Protein AF-A0A8T6UWZ1-F1 (afdb_monomer_lite)

Foldseek 3Di:
DVDDPLVVVQVVLVVVLVCCVVVVDDDDRDDRPPDDDDDDDDDDDDFDDPDDADKAAPDDPPDDDDFQDFGIFGAHPVGHGDDTGGDND

pLDDT: mean 90.24, std 7.19, range [46.41, 98.5]

Structure (mmCIF, N/CA/C/O backbone):
data_AF-A0A8T6UWZ1-F1
#
_entry.id   AF-A0A8T6UWZ1-F1
#
loop_
_atom_site.group_PDB
_atom_site.id
_atom_site.type_symbol
_atom_site.label_atom_id
_atom_site.label_alt_id
_atom_site.label_comp_id
_atom_site.label_asym_id
_atom_site.label_entity_id
_atom_site.label_seq_id
_atom_site.pdbx_PDB_ins_code
_atom_site.Cartn_x
_atom_site.Cartn_y
_atom_site.Cartn_z
_atom_site.occupancy
_atom_site.B_iso_or_equiv
_atom_site.auth_seq_id
_atom_site.auth_comp_id
_atom_site.auth_asym_id
_atom_site.auth_atom_id
_atom_site.pdbx_PDB_model_num
ATOM 1 N N . ARG A 1 1 ? 3.972 15.709 -1.965 1.00 46.41 1 ARG A N 1
ATOM 2 C CA . ARG A 1 1 ? 3.964 16.222 -0.569 1.00 46.41 1 ARG A CA 1
ATOM 3 C C . ARG A 1 1 ? 4.453 15.094 0.327 1.00 46.41 1 ARG A C 1
ATOM 5 O O . ARG A 1 1 ? 3.987 13.985 0.132 1.00 46.41 1 ARG A O 1
ATOM 12 N N . ALA A 1 2 ? 5.388 15.347 1.245 1.00 67.00 2 ALA A N 1
ATOM 13 C CA . ALA A 1 2 ? 5.991 14.304 2.088 1.00 67.00 2 ALA A CA 1
ATOM 14 C C . ALA A 1 2 ? 5.008 13.644 3.081 1.00 67.00 2 ALA A C 1
ATOM 16 O O . ALA A 1 2 ? 5.330 12.617 3.664 1.00 67.00 2 ALA A O 1
ATOM 17 N N . ILE A 1 3 ? 3.816 14.221 3.267 1.00 80.50 3 ILE A N 1
ATOM 18 C CA . ILE A 1 3 ? 2.784 13.727 4.181 1.00 80.50 3 ILE A CA 1
ATOM 19 C C . ILE A 1 3 ? 1.469 13.604 3.405 1.00 80.50 3 ILE A C 1
ATOM 21 O O . ILE A 1 3 ? 1.034 14.564 2.761 1.00 80.50 3 ILE A O 1
ATOM 25 N N . SER A 1 4 ? 0.866 12.415 3.454 1.00 86.56 4 SER A N 1
ATOM 26 C CA . SER A 1 4 ? -0.466 12.124 2.916 1.00 86.56 4 SER A CA 1
ATOM 27 C C . SER A 1 4 ? -1.518 12.387 3.990 1.00 86.56 4 SER A C 1
ATOM 29 O O . SER A 1 4 ? -1.397 11.870 5.098 1.00 86.56 4 SER A O 1
ATOM 31 N N . GLN A 1 5 ? -2.556 13.161 3.666 1.00 88.94 5 GLN A N 1
ATOM 32 C CA . GLN A 1 5 ? -3.656 13.433 4.597 1.00 88.94 5 GLN A CA 1
ATOM 33 C C . GLN A 1 5 ? -4.378 12.140 5.007 1.00 88.94 5 GLN A C 1
ATOM 35 O O . GLN A 1 5 ? -4.614 11.923 6.190 1.00 88.94 5 GLN A O 1
ATOM 40 N N . ASN A 1 6 ? -4.602 11.236 4.050 1.00 89.19 6 ASN A N 1
ATOM 41 C CA . ASN A 1 6 ? -5.208 9.931 4.312 1.00 89.19 6 ASN A CA 1
ATOM 42 C C . ASN A 1 6 ? -4.387 9.115 5.333 1.00 89.19 6 ASN A C 1
ATOM 44 O O . ASN A 1 6 ? -4.932 8.519 6.253 1.00 89.19 6 ASN A O 1
ATOM 48 N N . ALA A 1 7 ? -3.052 9.152 5.237 1.00 89.19 7 ALA A N 1
ATOM 49 C CA . ALA A 1 7 ? -2.192 8.446 6.189 1.00 89.19 7 ALA A CA 1
ATOM 50 C C . ALA A 1 7 ? -2.323 8.995 7.622 1.00 89.19 7 ALA A C 1
ATOM 52 O O . ALA A 1 7 ? -2.267 8.227 8.582 1.00 89.19 7 ALA A O 1
ATOM 53 N N . VAL A 1 8 ? -2.521 10.309 7.770 1.00 92.75 8 VAL A N 1
ATOM 54 C CA . VAL A 1 8 ? -2.744 10.943 9.079 1.00 92.75 8 VAL A CA 1
ATOM 55 C C . VAL A 1 8 ? -4.093 10.521 9.660 1.00 92.75 8 VAL A C 1
ATOM 57 O O . VAL A 1 8 ? -4.158 10.143 10.827 1.00 92.75 8 VAL A O 1
ATOM 60 N N . GLU A 1 9 ? -5.153 10.549 8.853 1.00 93.62 9 GLU A N 1
ATOM 61 C CA . GLU A 1 9 ? -6.513 10.203 9.282 1.00 93.62 9 GLU A CA 1
ATOM 62 C C . GLU A 1 9 ? -6.620 8.735 9.722 1.00 93.62 9 GLU A C 1
ATOM 64 O O . GLU A 1 9 ? -7.118 8.451 10.814 1.00 93.62 9 GLU A O 1
ATOM 69 N N . VAL A 1 10 ? -6.069 7.812 8.927 1.00 93.88 10 VAL A N 1
ATOM 70 C CA . VAL A 1 10 ? -6.021 6.373 9.241 1.00 93.88 10 VAL A CA 1
ATOM 71 C C . VAL A 1 10 ? -5.206 6.112 10.507 1.00 93.88 10 VAL A C 1
ATOM 73 O O . VAL A 1 10 ? -5.636 5.361 11.387 1.00 93.88 10 VAL A O 1
ATOM 76 N N . GLY A 1 11 ? -4.045 6.763 10.638 1.00 94.00 11 GLY A N 1
ATOM 77 C CA . GLY A 1 11 ? -3.191 6.639 11.818 1.00 94.00 11 GLY A CA 1
ATOM 78 C C . GLY A 1 11 ? -3.883 7.125 13.093 1.00 94.00 11 GLY A C 1
ATOM 79 O O . GLY A 1 11 ? -3.895 6.413 14.098 1.00 94.00 11 GLY A O 1
ATOM 80 N N . LEU A 1 12 ? -4.515 8.301 13.042 1.00 95.94 12 LEU A N 1
ATOM 81 C CA . LEU A 1 12 ? -5.261 8.863 14.167 1.00 95.94 12 LEU A CA 1
ATOM 82 C C . LEU A 1 12 ? -6.412 7.944 14.588 1.00 95.94 12 LEU A C 1
ATOM 84 O O . LEU A 1 12 ? -6.534 7.619 15.770 1.00 95.94 12 LEU A O 1
ATOM 88 N N . ARG A 1 13 ? -7.218 7.474 13.628 1.00 96.31 13 ARG A N 1
ATOM 89 C CA . ARG A 1 13 ? -8.325 6.546 13.894 1.00 96.31 13 ARG A CA 1
ATOM 90 C C . ARG A 1 13 ? -7.831 5.250 14.528 1.00 96.31 13 ARG A C 1
ATOM 92 O O . ARG A 1 13 ? -8.411 4.784 15.504 1.00 96.31 13 ARG A O 1
ATOM 99 N N . GLY A 1 14 ? -6.728 4.699 14.018 1.00 96.00 14 GLY A N 1
ATOM 100 C CA . GLY A 1 14 ? -6.096 3.501 14.571 1.00 96.00 14 GLY A CA 1
ATOM 101 C C . GLY A 1 14 ? -5.708 3.665 16.040 1.00 96.00 14 GLY A C 1
ATOM 102 O O . GLY A 1 14 ? -6.080 2.834 16.867 1.00 96.00 14 GLY A O 1
ATOM 103 N N . VAL A 1 15 ? -5.024 4.759 16.385 1.00 97.69 15 VAL A N 1
ATOM 104 C CA . VAL A 1 15 ? -4.616 5.033 17.774 1.00 97.69 15 VAL A CA 1
ATOM 105 C C . VAL A 1 15 ? -5.830 5.238 18.683 1.00 97.69 15 VAL A C 1
ATOM 107 O O . VAL A 1 15 ? -5.892 4.636 19.756 1.00 97.69 15 VAL A O 1
ATOM 110 N N . LEU A 1 16 ? -6.822 6.025 18.256 1.00 97.94 16 LEU A N 1
ATOM 111 C CA . LEU A 1 16 ? -8.043 6.247 19.037 1.00 97.94 16 LEU A CA 1
ATOM 112 C C . LEU A 1 16 ? -8.804 4.941 19.286 1.00 97.94 16 LEU A C 1
ATOM 114 O O . LEU A 1 16 ? -9.270 4.706 20.398 1.00 97.94 16 LEU A O 1
ATOM 118 N N . ASN A 1 17 ? -8.880 4.059 18.290 1.00 97.75 17 ASN A N 1
ATOM 119 C CA . ASN A 1 17 ? -9.510 2.751 18.446 1.00 97.75 17 ASN A CA 1
ATOM 120 C C . ASN A 1 17 ? -8.783 1.861 19.454 1.00 97.75 17 ASN A C 1
ATOM 122 O O . ASN A 1 17 ? -9.446 1.183 20.234 1.00 97.75 17 ASN A O 1
ATOM 126 N N . VAL A 1 18 ? -7.447 1.887 19.489 1.00 98.00 18 VAL A N 1
ATOM 127 C CA . VAL A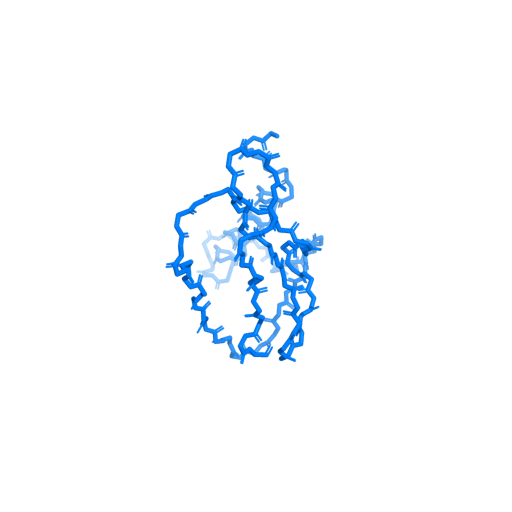 1 18 ? -6.676 1.170 20.519 1.00 98.00 18 VAL A CA 1
ATOM 128 C C . VAL A 1 18 ? -6.998 1.719 21.909 1.00 98.00 18 VAL A C 1
ATOM 130 O O . VAL A 1 18 ? -7.256 0.943 22.826 1.00 98.00 18 VAL A O 1
ATOM 133 N N . MET A 1 19 ? -7.052 3.043 22.074 1.00 98.50 19 MET A N 1
ATOM 134 C CA . MET A 1 19 ? -7.384 3.659 23.365 1.00 98.50 19 MET A CA 1
ATOM 135 C C . MET A 1 19 ? -8.802 3.305 23.836 1.00 98.50 19 MET A C 1
ATOM 137 O O . MET A 1 19 ? -8.989 3.007 25.016 1.00 98.50 19 MET A O 1
ATOM 141 N N . LYS A 1 20 ? -9.789 3.294 22.928 1.00 98.19 20 LYS A N 1
ATOM 142 C CA . LYS A 1 20 ? -11.164 2.848 23.219 1.00 98.19 20 LYS A CA 1
ATOM 143 C C . LYS A 1 20 ? -11.202 1.365 23.598 1.00 98.19 20 LYS A C 1
ATOM 145 O O . LYS A 1 20 ? -11.785 1.010 24.616 1.00 98.19 20 LYS A O 1
ATOM 150 N N . ALA A 1 21 ? -10.521 0.508 22.833 1.00 97.94 21 ALA A N 1
ATOM 151 C CA . ALA A 1 21 ? -10.470 -0.936 23.079 1.00 97.94 21 ALA A CA 1
ATOM 152 C C . ALA A 1 21 ? -9.835 -1.291 24.435 1.00 97.94 21 ALA A C 1
ATOM 154 O O . ALA A 1 21 ? -10.225 -2.271 25.065 1.00 97.94 21 ALA A O 1
ATOM 155 N N . LEU A 1 22 ? -8.877 -0.484 24.897 1.00 98.06 22 LEU A N 1
ATOM 156 C CA . LEU A 1 22 ? -8.243 -0.626 26.209 1.00 98.06 22 LEU A CA 1
ATOM 157 C C . LEU A 1 22 ? -9.022 0.060 27.347 1.00 98.06 22 LEU A C 1
ATOM 159 O O . LEU A 1 22 ? -8.553 0.062 28.482 1.00 98.06 22 LEU A O 1
ATOM 163 N N . GLY A 1 23 ? -10.181 0.668 27.066 1.00 97.62 23 GLY A N 1
ATOM 164 C CA . GLY A 1 23 ? -10.990 1.377 28.061 1.00 97.62 23 GLY A CA 1
ATOM 165 C C . GLY A 1 23 ? -10.340 2.655 28.602 1.00 97.62 23 GLY A C 1
ATOM 166 O O . GLY A 1 23 ? -10.718 3.133 29.668 1.00 97.62 23 GLY A O 1
ATOM 167 N N . MET A 1 24 ? -9.353 3.214 27.895 1.00 98.50 24 MET A N 1
ATOM 168 C CA . MET A 1 24 ? -8.676 4.452 28.301 1.00 98.50 24 MET A CA 1
ATOM 169 C C . MET A 1 24 ? -9.548 5.687 28.049 1.00 98.50 24 MET A C 1
ATOM 171 O O . MET A 1 24 ? -9.416 6.691 28.747 1.00 98.50 24 MET A O 1
ATOM 175 N N . ILE A 1 25 ? -10.409 5.621 27.031 1.00 98.25 25 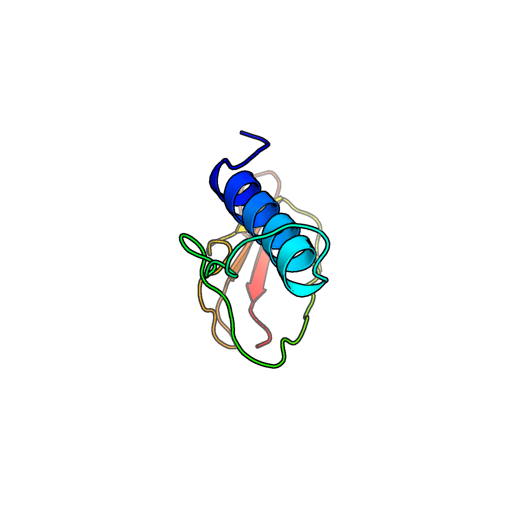ILE A N 1
ATOM 176 C CA . ILE A 1 25 ? -11.371 6.662 26.662 1.00 98.25 25 ILE A CA 1
ATOM 177 C C . ILE A 1 25 ? -12.717 6.027 26.315 1.00 98.25 25 ILE A C 1
ATOM 179 O O . ILE A 1 25 ? -12.775 4.876 25.886 1.00 98.25 25 ILE A O 1
ATOM 183 N N . ASN A 1 26 ? -13.794 6.798 26.464 1.00 97.38 26 ASN A N 1
ATOM 184 C CA . ASN A 1 26 ? -15.133 6.369 26.067 1.00 97.38 26 ASN A CA 1
ATOM 185 C C . ASN A 1 26 ? -15.306 6.426 24.541 1.00 97.38 26 ASN A C 1
ATOM 187 O O . ASN A 1 26 ? -14.768 7.320 23.883 1.00 97.38 26 ASN A O 1
ATOM 191 N N . GLY A 1 27 ? -16.126 5.525 23.999 1.00 96.19 27 GLY A N 1
ATOM 192 C CA . GLY A 1 27 ? -16.571 5.541 22.606 1.00 96.19 27 GLY A CA 1
ATOM 193 C C . GLY A 1 27 ? -16.454 4.184 21.917 1.00 96.19 27 GLY A C 1
ATOM 194 O O . GLY A 1 27 ? -15.743 3.296 22.378 1.00 96.19 27 GLY A O 1
ATOM 195 N N . GLU A 1 28 ? -17.131 4.057 20.778 1.00 96.69 28 GLU A N 1
ATOM 196 C CA . GLU A 1 28 ? -17.141 2.838 19.966 1.00 96.69 28 GLU A CA 1
ATOM 197 C C . GLU A 1 28 ? -15.956 2.786 18.996 1.00 96.69 28 GLU A C 1
ATOM 199 O O . GLU A 1 28 ? -15.476 3.819 18.512 1.00 96.69 28 GLU A O 1
ATOM 204 N N . ILE A 1 29 ? -15.483 1.575 18.701 1.00 96.56 29 ILE A N 1
ATOM 205 C CA . ILE A 1 29 ? -14.419 1.336 17.719 1.00 96.56 29 ILE A CA 1
ATOM 206 C C . ILE A 1 29 ? -14.939 1.683 16.318 1.00 96.56 29 ILE A C 1
ATOM 208 O O . ILE A 1 29 ? -15.980 1.191 15.890 1.00 96.56 29 ILE A O 1
ATOM 212 N N . GLU A 1 30 ? -14.189 2.510 15.590 1.00 95.31 30 GLU A N 1
ATOM 213 C CA . GLU A 1 30 ? -14.545 2.954 14.239 1.00 95.31 30 GLU A CA 1
ATOM 214 C C . GLU A 1 30 ? -13.838 2.101 13.171 1.00 95.31 30 GLU A C 1
ATOM 216 O O . GLU A 1 30 ? -12.641 1.834 13.300 1.00 95.31 30 GLU A O 1
ATOM 221 N N . PRO A 1 31 ? -14.504 1.682 12.084 1.00 92.62 31 PRO A N 1
ATOM 222 C CA . PRO A 1 31 ? -13.840 0.948 11.008 1.00 92.62 31 PRO A CA 1
ATOM 223 C C . PRO A 1 31 ? -12.791 1.810 10.288 1.00 92.62 31 PRO A C 1
ATOM 225 O O . PRO A 1 31 ? -12.893 3.038 10.229 1.00 92.62 31 PRO A O 1
ATOM 228 N N . GLN A 1 32 ? -11.771 1.169 9.711 1.00 90.94 32 GLN A N 1
ATOM 229 C CA . GLN A 1 32 ? -10.819 1.855 8.832 1.00 90.94 32 GLN A CA 1
ATOM 230 C C . GLN A 1 32 ? -11.451 2.059 7.453 1.00 90.94 32 GLN A C 1
ATOM 232 O O . GLN A 1 32 ? -11.928 1.110 6.838 1.00 90.94 32 GLN A O 1
ATOM 237 N N . GLU A 1 33 ? -11.447 3.298 6.970 1.00 89.62 33 GLU A N 1
ATOM 238 C CA . GLU A 1 33 ? -12.035 3.691 5.686 1.00 89.62 33 GLU A CA 1
ATOM 239 C C . GLU A 1 33 ? -10.996 4.441 4.850 1.00 89.62 33 GLU A C 1
ATOM 241 O O . GLU A 1 33 ? -9.998 4.929 5.375 1.00 89.62 33 GLU A O 1
ATOM 246 N N . GLY A 1 34 ? -11.220 4.537 3.537 1.00 85.25 34 GLY A N 1
ATOM 247 C CA . GLY A 1 34 ? -10.318 5.265 2.634 1.00 85.25 34 GLY A CA 1
ATOM 248 C C . GLY A 1 34 ? -8.989 4.555 2.348 1.00 85.25 34 GLY A C 1
ATOM 249 O O . GLY A 1 34 ? -8.141 5.095 1.636 1.00 85.25 34 GLY A O 1
ATOM 250 N N . VAL A 1 35 ? -8.808 3.336 2.863 1.00 86.62 35 VAL A N 1
ATOM 251 C CA . VAL A 1 35 ? -7.652 2.470 2.612 1.00 86.62 35 VAL A CA 1
ATOM 252 C C . VAL A 1 35 ? -8.090 1.036 2.364 1.00 86.62 35 VAL A C 1
ATOM 254 O O . VAL A 1 35 ? -9.075 0.563 2.927 1.00 86.62 35 VAL A O 1
ATOM 257 N N . HIS A 1 36 ? -7.338 0.334 1.521 1.00 85.88 36 HIS A N 1
ATOM 258 C CA . HIS A 1 36 ? -7.523 -1.096 1.336 1.00 85.88 36 HIS A CA 1
ATOM 259 C C . HIS A 1 36 ? -6.797 -1.850 2.454 1.00 85.88 36 HIS A C 1
ATOM 261 O O . HIS A 1 36 ? -5.569 -1.805 2.544 1.00 85.88 36 HIS A O 1
ATOM 267 N N . VAL A 1 37 ? -7.561 -2.522 3.313 1.00 85.62 37 VAL A N 1
ATOM 268 C CA . VAL A 1 37 ? -7.030 -3.401 4.358 1.00 85.62 37 VAL A CA 1
ATOM 269 C C . VAL A 1 37 ? -6.981 -4.821 3.805 1.00 85.62 37 VAL A C 1
ATOM 271 O O . VAL A 1 37 ? -7.999 -5.356 3.370 1.00 85.62 37 VAL A O 1
ATOM 274 N N . ILE A 1 38 ? -5.790 -5.420 3.798 1.00 85.69 38 ILE A N 1
ATOM 275 C CA . ILE A 1 38 ? -5.608 -6.813 3.385 1.00 85.69 38 ILE A CA 1
ATOM 276 C C . ILE A 1 38 ? -5.825 -7.696 4.614 1.00 85.69 38 ILE A C 1
ATOM 278 O O . ILE A 1 38 ? -5.045 -7.649 5.564 1.00 85.69 38 ILE A O 1
ATOM 282 N N . GLU A 1 39 ? -6.894 -8.486 4.584 1.00 85.75 39 GLU A N 1
ATOM 283 C CA . GLU A 1 39 ? -7.263 -9.400 5.664 1.00 85.75 39 GLU A CA 1
ATOM 284 C C . GLU A 1 39 ? -6.359 -10.644 5.710 1.00 85.75 39 GLU A C 1
ATOM 286 O O . GLU A 1 39 ? -5.899 -11.156 4.687 1.00 85.75 39 GLU A O 1
ATOM 291 N N . GLY A 1 40 ? -6.164 -11.188 6.913 1.00 87.62 40 GLY A N 1
ATOM 292 C CA . GLY A 1 40 ? -5.458 -12.453 7.127 1.00 87.62 40 GLY A CA 1
ATOM 293 C C . GLY A 1 40 ? -3.946 -12.328 7.340 1.00 87.62 40 GLY A C 1
ATOM 294 O O . GLY A 1 40 ? -3.419 -11.295 7.749 1.00 87.62 40 GLY A O 1
ATOM 295 N N . LYS A 1 41 ? -3.227 -13.442 7.146 1.00 88.00 41 LYS A N 1
ATOM 296 C CA . LYS A 1 41 ? -1.772 -13.496 7.350 1.00 88.00 41 LYS A CA 1
ATOM 297 C C . LYS A 1 41 ? -1.053 -12.930 6.133 1.00 88.00 41 LYS A C 1
ATOM 299 O O . LYS A 1 41 ? -1.167 -13.475 5.040 1.00 88.00 41 LYS A O 1
ATOM 304 N N . LEU A 1 42 ? -0.262 -11.888 6.354 1.00 87.69 42 LEU A N 1
ATOM 305 C CA . LEU A 1 42 ? 0.565 -11.277 5.321 1.00 87.69 42 LEU A CA 1
ATOM 306 C C . LEU A 1 42 ? 1.959 -11.913 5.296 1.00 87.69 42 LEU A C 1
ATOM 308 O O . LEU A 1 42 ? 2.522 -12.251 6.338 1.00 87.69 42 LEU A O 1
ATOM 312 N N . SER A 1 43 ? 2.526 -12.041 4.099 1.00 85.31 43 SER A N 1
ATOM 313 C CA . SER A 1 43 ? 3.921 -12.425 3.876 1.00 85.31 43 SER A CA 1
ATOM 314 C C . SER A 1 43 ? 4.711 -11.245 3.325 1.00 85.31 43 SER A C 1
ATOM 316 O O . SER A 1 43 ? 4.197 -10.472 2.517 1.00 85.31 43 SER A O 1
ATOM 318 N N . ARG A 1 44 ? 5.978 -11.129 3.724 1.00 86.38 44 ARG A N 1
ATOM 319 C CA . ARG A 1 44 ? 6.900 -10.125 3.191 1.00 86.38 44 ARG A CA 1
ATOM 320 C C . ARG A 1 44 ? 7.811 -10.762 2.147 1.00 86.38 44 ARG A C 1
ATOM 322 O O . ARG A 1 44 ? 8.228 -11.908 2.292 1.00 86.38 44 ARG A O 1
ATOM 329 N N . THR A 1 45 ? 8.119 -10.019 1.093 1.00 87.44 45 THR A N 1
ATOM 330 C CA . THR A 1 45 ? 9.180 -10.371 0.150 1.00 87.44 45 THR A CA 1
ATOM 331 C C . THR A 1 45 ? 9.880 -9.115 -0.310 1.00 87.44 45 THR A C 1
ATOM 333 O O . THR A 1 45 ? 9.253 -8.083 -0.547 1.00 87.44 45 THR A O 1
ATOM 336 N N . GLU A 1 46 ? 11.195 -9.217 -0.417 1.00 89.44 46 GLU A N 1
ATOM 337 C CA . GLU A 1 46 ? 12.067 -8.161 -0.884 1.00 89.44 46 GLU A CA 1
ATOM 338 C C . GLU A 1 46 ? 12.599 -8.539 -2.265 1.00 89.44 46 GLU A C 1
ATOM 340 O O . GLU A 1 46 ? 13.119 -9.637 -2.470 1.00 89.44 46 GLU A O 1
ATOM 345 N N . ILE A 1 47 ? 12.474 -7.619 -3.219 1.00 88.25 47 ILE A N 1
ATOM 346 C CA . ILE A 1 47 ? 13.089 -7.746 -4.538 1.00 88.25 47 ILE A CA 1
ATOM 347 C C . ILE A 1 47 ? 14.260 -6.774 -4.559 1.00 88.25 47 ILE A C 1
ATOM 349 O O . ILE A 1 47 ? 14.078 -5.562 -4.445 1.00 88.25 47 ILE A O 1
ATOM 353 N N . ASN A 1 48 ? 15.466 -7.325 -4.654 1.00 87.19 48 ASN A N 1
ATOM 354 C CA . ASN A 1 48 ? 16.694 -6.545 -4.697 1.00 87.19 48 ASN A CA 1
ATOM 355 C C . ASN A 1 48 ? 17.081 -6.266 -6.150 1.00 87.19 48 ASN A C 1
ATOM 357 O O . ASN A 1 48 ? 16.899 -7.113 -7.023 1.00 87.19 48 ASN A O 1
ATOM 361 N N . ALA A 1 49 ? 17.642 -5.087 -6.399 1.00 86.12 49 ALA A N 1
ATOM 362 C CA . ALA A 1 49 ? 18.241 -4.768 -7.686 1.00 86.12 49 ALA A CA 1
ATOM 363 C C . ALA A 1 49 ? 19.561 -5.536 -7.853 1.00 86.12 49 ALA A C 1
ATOM 365 O O . ALA A 1 49 ? 20.421 -5.476 -6.973 1.00 86.12 49 ALA A O 1
ATOM 366 N N . ASN A 1 50 ? 19.747 -6.215 -8.988 1.00 86.00 50 ASN A N 1
ATOM 367 C CA . ASN A 1 50 ? 21.004 -6.911 -9.289 1.00 86.00 50 ASN A CA 1
ATOM 368 C C . ASN A 1 50 ? 22.046 -5.990 -9.943 1.00 86.00 50 ASN A C 1
ATOM 370 O O . ASN A 1 50 ? 23.221 -6.347 -10.043 1.00 86.00 50 ASN A O 1
ATOM 374 N N . LYS A 1 51 ? 21.628 -4.802 -10.396 1.00 86.31 51 LYS A N 1
ATOM 375 C CA . LYS A 1 51 ? 22.470 -3.799 -11.055 1.00 86.31 51 LYS A CA 1
ATOM 376 C C . LYS A 1 51 ? 22.179 -2.398 -10.525 1.00 86.31 51 LYS A C 1
ATOM 378 O O . LYS A 1 51 ? 21.062 -2.090 -10.117 1.00 86.31 51 LYS A O 1
ATOM 383 N N . GLY A 1 52 ? 23.193 -1.536 -10.567 1.00 88.12 52 GLY A N 1
ATOM 384 C CA . GLY A 1 52 ? 23.022 -0.110 -10.297 1.00 88.12 52 GLY A CA 1
ATOM 385 C C . GLY A 1 52 ? 22.241 0.585 -11.416 1.00 88.12 52 GLY A C 1
ATOM 386 O O . GLY A 1 52 ? 22.386 0.235 -12.587 1.00 88.12 52 GLY A O 1
ATOM 387 N N . GLY A 1 53 ? 21.432 1.579 -11.056 1.00 91.06 53 GLY A N 1
ATOM 388 C CA . GLY A 1 53 ? 20.643 2.363 -12.003 1.00 91.06 53 GLY A CA 1
ATOM 389 C C . GLY A 1 53 ? 19.508 3.123 -11.323 1.00 91.06 53 GLY A C 1
ATOM 390 O O . GLY A 1 53 ? 19.438 3.201 -10.096 1.00 91.06 53 GLY A O 1
ATOM 391 N N . ILE A 1 54 ? 18.619 3.687 -12.135 1.00 92.75 54 ILE A N 1
ATOM 392 C CA . ILE A 1 54 ? 17.437 4.427 -11.689 1.00 92.75 54 ILE A CA 1
ATOM 393 C C . ILE A 1 54 ? 16.238 3.481 -11.710 1.00 92.75 54 ILE A C 1
ATOM 395 O O . ILE A 1 54 ? 15.916 2.914 -12.751 1.00 92.75 54 ILE A O 1
ATOM 399 N N . VAL A 1 55 ? 15.559 3.315 -10.574 1.00 92.81 55 VAL A N 1
ATOM 400 C CA . VAL A 1 55 ? 14.357 2.475 -10.489 1.00 92.81 55 VAL A CA 1
ATOM 401 C C . VAL A 1 55 ? 13.139 3.265 -10.956 1.00 92.81 55 VAL A C 1
ATOM 403 O O . VAL A 1 55 ? 12.819 4.316 -10.405 1.00 92.81 55 VAL A O 1
ATOM 406 N N . SER A 1 56 ? 12.438 2.729 -11.951 1.00 91.62 56 SER A N 1
ATOM 407 C CA . SER A 1 56 ? 11.152 3.225 -12.434 1.00 91.62 56 SER A CA 1
ATOM 408 C C . SER A 1 56 ? 10.073 2.176 -12.172 1.00 91.62 56 SER A C 1
ATOM 410 O O . SER A 1 56 ? 10.128 1.069 -12.704 1.00 91.62 56 SER A O 1
ATOM 412 N N . THR A 1 57 ? 9.107 2.495 -11.316 1.00 92.62 57 THR A N 1
ATOM 413 C CA . THR A 1 57 ? 7.996 1.602 -10.957 1.00 92.62 57 THR A CA 1
ATOM 414 C C . THR A 1 57 ? 6.864 1.706 -11.977 1.00 92.62 57 THR A C 1
ATOM 416 O O . THR A 1 57 ? 6.458 2.810 -12.333 1.00 92.62 57 THR A O 1
ATOM 419 N N . LEU A 1 58 ? 6.329 0.565 -12.417 1.00 92.94 58 LEU A N 1
ATOM 420 C CA . LEU A 1 58 ? 5.197 0.480 -13.354 1.00 92.94 58 LEU A CA 1
ATOM 421 C C . LEU A 1 58 ? 3.854 0.210 -12.660 1.00 92.94 58 LEU A C 1
ATOM 423 O O . LEU A 1 58 ? 2.814 0.232 -13.310 1.00 92.94 58 LEU A O 1
ATOM 427 N N . VAL A 1 59 ? 3.882 -0.061 -11.356 1.00 92.75 59 VAL A N 1
ATOM 428 C CA . VAL A 1 59 ? 2.708 -0.312 -10.512 1.00 92.75 59 VAL A CA 1
ATOM 429 C C . VAL A 1 59 ? 2.677 0.683 -9.357 1.00 92.75 59 VAL A C 1
ATOM 431 O O . VAL A 1 59 ? 3.726 1.178 -8.934 1.00 92.75 59 VAL A O 1
ATOM 434 N N . ASN A 1 60 ? 1.486 0.968 -8.835 1.00 90.31 60 ASN A N 1
ATOM 435 C CA . ASN A 1 60 ? 1.320 1.797 -7.648 1.00 90.31 60 ASN A CA 1
ATOM 436 C C . ASN A 1 60 ? 1.331 0.945 -6.377 1.00 90.31 60 ASN A C 1
ATOM 438 O O . ASN A 1 60 ? 1.106 -0.266 -6.387 1.00 90.31 60 ASN A O 1
ATOM 442 N N . VAL A 1 61 ? 1.575 1.601 -5.243 1.00 87.06 61 VAL A N 1
ATOM 443 C CA . VAL A 1 61 ? 1.460 0.962 -3.929 1.00 87.06 61 VAL A CA 1
ATOM 444 C C . VAL A 1 61 ? 0.013 0.514 -3.711 1.00 87.06 61 VAL A C 1
ATOM 446 O O . VAL A 1 61 ? -0.901 1.329 -3.793 1.00 87.06 61 VAL A O 1
ATOM 449 N N . GLY A 1 62 ? -0.174 -0.768 -3.392 1.00 87.06 62 GLY A N 1
ATOM 450 C CA . GLY A 1 62 ? -1.490 -1.369 -3.160 1.00 87.06 62 GLY A CA 1
ATOM 451 C C . GLY A 1 62 ? -2.112 -2.035 -4.390 1.00 87.06 62 GLY A C 1
ATOM 452 O O . GLY A 1 62 ? -3.109 -2.737 -4.232 1.00 87.06 62 GLY A O 1
ATOM 453 N N . ASP A 1 63 ? -1.521 -1.882 -5.580 1.00 89.62 63 ASP A N 1
ATOM 454 C CA . ASP A 1 63 ? -1.994 -2.592 -6.768 1.00 89.62 63 ASP A CA 1
ATOM 455 C C . ASP A 1 63 ? -1.743 -4.107 -6.622 1.00 89.62 63 ASP A C 1
ATOM 457 O O . ASP A 1 63 ? -0.650 -4.520 -6.212 1.00 89.62 63 ASP A O 1
ATOM 461 N N . PRO A 1 64 ? -2.719 -4.964 -6.974 1.00 88.00 64 PRO A N 1
ATOM 462 C CA . PRO A 1 64 ? -2.506 -6.402 -6.992 1.00 88.00 64 PRO A CA 1
ATOM 463 C C . PRO A 1 64 ? -1.525 -6.773 -8.110 1.00 88.00 64 PRO A C 1
ATOM 465 O O . PRO A 1 64 ? -1.686 -6.365 -9.263 1.00 88.00 64 PRO A O 1
ATOM 468 N N . VAL A 1 65 ? -0.532 -7.596 -7.779 1.00 90.94 65 VAL A N 1
ATOM 469 C CA . VAL A 1 65 ? 0.465 -8.112 -8.727 1.00 90.94 65 VAL A CA 1
ATOM 470 C C . VAL A 1 65 ? 0.404 -9.634 -8.797 1.00 90.94 65 VAL A C 1
ATOM 472 O O . VAL A 1 65 ? -0.049 -10.292 -7.861 1.00 90.94 65 VAL A O 1
ATOM 475 N N . LYS A 1 66 ? 0.825 -10.198 -9.931 1.00 90.50 66 LYS A N 1
ATOM 476 C CA . LYS A 1 66 ? 0.869 -11.649 -10.164 1.00 90.50 66 LYS A CA 1
ATOM 477 C C . LYS A 1 66 ? 2.296 -12.144 -10.337 1.00 90.50 66 LYS A C 1
ATOM 479 O O . LYS A 1 66 ? 3.143 -11.408 -10.847 1.00 90.50 66 LYS A O 1
ATOM 484 N N . LYS A 1 67 ? 2.512 -13.435 -10.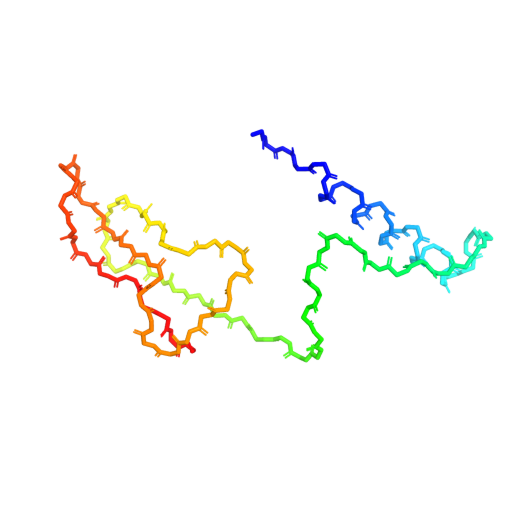079 1.00 90.56 67 LYS A N 1
ATOM 485 C CA . LYS A 1 67 ? 3.804 -14.076 -10.329 1.00 90.56 67 LYS A CA 1
ATOM 486 C C . LYS A 1 67 ? 4.261 -13.864 -11.759 1.00 90.56 67 LYS A C 1
ATOM 488 O O . LYS A 1 67 ? 3.525 -14.157 -12.699 1.00 90.56 67 LYS A O 1
ATOM 493 N N . GLY A 1 68 ? 5.490 -13.389 -11.920 1.00 90.81 68 GLY A N 1
ATOM 494 C CA . GLY A 1 68 ? 6.068 -13.121 -13.232 1.00 90.81 68 GLY A CA 1
ATOM 495 C C . GLY A 1 68 ? 5.668 -11.774 -13.843 1.00 90.81 68 GLY A C 1
ATOM 496 O O . GLY A 1 68 ? 6.136 -11.454 -14.931 1.00 90.81 68 GLY A O 1
ATOM 497 N N . GLN A 1 69 ? 4.837 -10.965 -13.178 1.00 93.88 69 GLN A N 1
ATOM 498 C CA . GLN A 1 69 ? 4.494 -9.628 -13.659 1.00 93.88 69 GLN A CA 1
ATOM 499 C C . GLN A 1 69 ? 5.680 -8.674 -13.503 1.00 93.88 69 GLN A C 1
ATOM 501 O O . GLN A 1 69 ? 6.288 -8.599 -12.436 1.00 93.88 69 GLN A O 1
ATOM 506 N N . VAL A 1 70 ? 5.974 -7.902 -14.550 1.00 93.62 70 VAL A N 1
ATOM 507 C CA . VAL A 1 70 ? 6.950 -6.809 -14.481 1.00 93.62 70 VAL A CA 1
ATOM 508 C C . VAL A 1 70 ? 6.340 -5.656 -13.681 1.00 93.62 70 VAL A C 1
ATOM 510 O O . VAL A 1 70 ? 5.333 -5.077 -14.084 1.00 93.62 70 VAL A O 1
ATOM 513 N N . ILE A 1 71 ? 6.945 -5.336 -12.538 1.00 94.00 71 ILE A N 1
ATOM 514 C CA . ILE A 1 71 ? 6.492 -4.286 -11.611 1.00 94.00 71 ILE A CA 1
ATOM 515 C C . ILE A 1 71 ? 7.313 -2.999 -11.734 1.00 94.00 71 ILE A C 1
ATOM 517 O O . ILE A 1 71 ? 6.931 -1.951 -11.215 1.00 94.00 71 ILE A O 1
ATOM 521 N N . GLY A 1 72 ? 8.444 -3.054 -12.431 1.00 93.19 72 GLY A N 1
ATOM 522 C CA . GLY A 1 72 ? 9.334 -1.917 -12.601 1.00 93.19 72 GLY A CA 1
ATOM 523 C C . GLY A 1 72 ? 10.501 -2.233 -13.519 1.00 93.19 72 GLY A C 1
ATOM 524 O O . GLY A 1 72 ? 10.654 -3.361 -13.981 1.00 93.19 72 GLY A O 1
ATOM 525 N N . LYS A 1 73 ? 11.328 -1.224 -13.770 1.00 93.94 73 LYS A N 1
ATOM 526 C CA . LYS A 1 73 ? 12.537 -1.313 -14.588 1.00 93.94 73 LYS A CA 1
ATOM 527 C C . LYS A 1 73 ? 13.683 -0.576 -13.921 1.00 93.94 73 LYS A C 1
ATOM 529 O O . LYS A 1 73 ? 13.473 0.447 -13.271 1.00 93.94 73 LYS A O 1
ATOM 534 N N . ILE A 1 74 ? 14.891 -1.077 -14.124 1.00 93.94 74 ILE A N 1
ATOM 535 C CA . ILE A 1 74 ? 16.130 -0.373 -13.811 1.00 93.94 74 ILE A CA 1
ATOM 536 C C . ILE A 1 74 ? 16.613 0.277 -15.101 1.00 93.94 74 ILE A C 1
ATOM 538 O O . ILE A 1 74 ? 16.808 -0.405 -16.107 1.00 93.94 74 ILE A O 1
ATOM 542 N N . LEU A 1 75 ? 16.791 1.592 -15.073 1.00 93.31 75 LEU A N 1
ATOM 543 C CA . LEU A 1 75 ? 17.243 2.397 -16.202 1.00 93.31 75 LEU A CA 1
ATOM 544 C C . LEU A 1 75 ? 18.703 2.822 -16.005 1.00 93.31 75 LEU A C 1
ATOM 546 O O . LEU A 1 75 ? 19.147 3.049 -14.875 1.00 93.31 75 LEU A O 1
ATOM 550 N N . ASN A 1 76 ? 19.451 2.956 -17.101 1.00 91.81 76 ASN A N 1
ATOM 551 C CA . ASN A 1 76 ? 20.778 3.575 -17.084 1.00 91.81 76 ASN A CA 1
ATOM 552 C C . ASN A 1 76 ? 20.670 5.118 -17.014 1.00 91.81 76 ASN A C 1
ATOM 554 O O . ASN A 1 76 ? 19.578 5.686 -17.016 1.00 91.81 76 ASN A O 1
ATOM 558 N N . GLY A 1 77 ? 21.812 5.815 -16.987 1.00 90.12 77 GLY A N 1
ATOM 559 C CA . GLY A 1 77 ? 21.853 7.286 -16.965 1.00 90.12 77 GLY A CA 1
ATOM 560 C C . GLY A 1 77 ? 21.292 7.977 -18.219 1.00 90.12 77 GLY A C 1
ATOM 561 O O . GLY A 1 77 ? 21.038 9.177 -18.175 1.00 90.12 77 GLY A O 1
ATOM 562 N N . TRP A 1 78 ? 21.079 7.237 -19.310 1.00 89.31 78 TRP A N 1
ATOM 563 C CA . TRP A 1 78 ? 20.487 7.718 -20.563 1.00 89.31 78 TRP A CA 1
ATOM 564 C C . TRP A 1 78 ? 18.999 7.362 -20.704 1.00 89.31 78 TRP A C 1
ATOM 566 O O . TRP A 1 78 ? 18.351 7.823 -21.639 1.00 89.31 78 TRP A O 1
ATOM 576 N N . GLY A 1 79 ? 18.439 6.598 -19.761 1.00 85.75 79 GLY A N 1
ATOM 577 C CA . GLY A 1 79 ? 17.043 6.166 -19.772 1.00 85.75 79 GLY A CA 1
ATOM 578 C C . GLY A 1 79 ? 16.784 4.821 -20.457 1.00 85.75 79 GLY A C 1
ATOM 579 O O . GLY A 1 79 ? 15.627 4.407 -20.521 1.00 85.75 79 GLY A O 1
ATOM 580 N N . ASP A 1 80 ? 17.812 4.108 -20.925 1.00 90.19 80 ASP A N 1
ATOM 581 C CA . ASP A 1 80 ? 17.625 2.779 -21.514 1.00 90.19 80 ASP A CA 1
ATOM 582 C C . ASP A 1 80 ? 17.383 1.722 -20.426 1.00 90.19 80 ASP A C 1
ATOM 584 O O . ASP A 1 80 ? 18.047 1.749 -19.379 1.00 90.19 80 ASP A O 1
ATOM 588 N N . PRO A 1 81 ? 16.476 0.756 -20.661 1.00 88.56 81 PRO A N 1
ATOM 589 C CA . PRO A 1 81 ? 16.221 -0.328 -19.725 1.00 88.56 81 PRO A CA 1
ATOM 590 C C . PRO A 1 81 ? 17.417 -1.284 -19.647 1.00 88.56 81 PRO A C 1
ATOM 592 O O . PRO A 1 81 ? 17.894 -1.806 -20.652 1.00 88.56 81 PRO A O 1
ATOM 595 N N . VAL A 1 82 ? 17.877 -1.535 -18.424 1.00 90.06 82 VAL A N 1
ATOM 596 C CA . VAL A 1 82 ? 18.997 -2.431 -18.104 1.00 90.06 82 VAL A CA 1
ATOM 597 C C . VAL A 1 82 ? 18.499 -3.770 -17.559 1.00 90.06 82 VAL A C 1
ATOM 599 O O . VAL A 1 82 ? 19.128 -4.806 -17.789 1.00 90.06 82 VAL A O 1
ATOM 602 N N . GLU A 1 83 ? 17.397 -3.745 -16.807 1.00 90.56 83 GLU A N 1
ATOM 603 C CA . GLU A 1 83 ? 16.818 -4.913 -16.142 1.00 90.56 83 GLU A CA 1
ATOM 604 C C . GLU A 1 83 ? 15.336 -4.674 -15.827 1.00 90.56 83 GLU A C 1
ATOM 606 O O . GLU A 1 83 ? 14.954 -3.577 -15.412 1.00 90.56 83 GLU A O 1
ATOM 611 N N . ASP A 1 84 ? 14.514 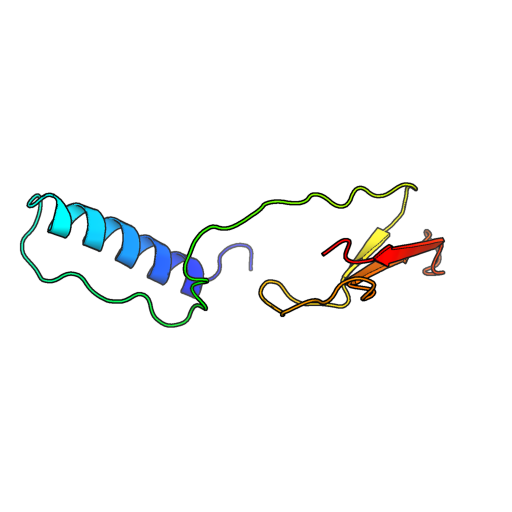-5.708 -16.002 1.00 92.38 84 ASP A N 1
ATOM 612 C CA . ASP A 1 84 ? 13.114 -5.707 -15.579 1.00 92.38 84 ASP A CA 1
ATOM 613 C C . ASP A 1 84 ? 13.001 -6.272 -14.156 1.00 92.38 84 ASP A C 1
ATOM 615 O O . ASP A 1 84 ? 13.572 -7.312 -13.828 1.00 92.38 84 ASP A O 1
ATOM 619 N N . ILE A 1 85 ? 12.227 -5.596 -13.311 1.00 90.94 85 ILE A N 1
ATOM 620 C CA . ILE A 1 85 ? 11.917 -6.026 -11.948 1.00 90.94 85 ILE A CA 1
ATOM 621 C C . ILE A 1 85 ? 10.630 -6.843 -12.008 1.00 90.94 85 ILE A C 1
ATOM 623 O O . ILE A 1 85 ? 9.579 -6.325 -12.392 1.00 90.94 85 ILE A O 1
ATOM 627 N N . VAL A 1 86 ? 10.707 -8.1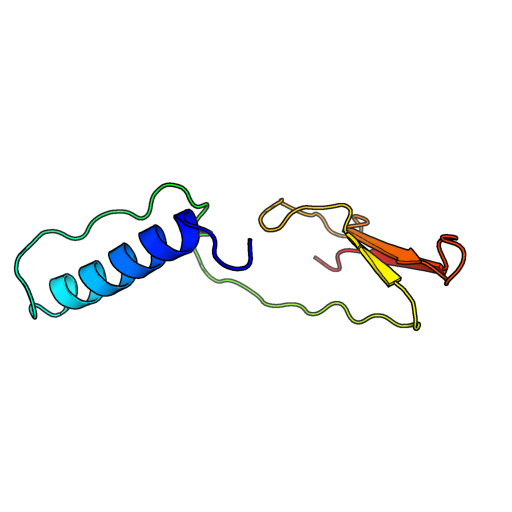13 -11.617 1.00 91.81 86 VAL A N 1
ATOM 628 C CA . VAL A 1 86 ? 9.612 -9.080 -11.758 1.00 91.81 86 VAL A CA 1
ATOM 629 C C . VAL A 1 86 ? 9.099 -9.529 -10.392 1.00 91.81 86 VAL A C 1
ATOM 631 O O . VAL A 1 86 ? 9.889 -9.823 -9.496 1.00 91.81 86 VAL A O 1
ATOM 634 N N . SER A 1 87 ? 7.776 -9.624 -10.245 1.00 90.06 87 SER A N 1
ATOM 635 C CA . SER A 1 87 ? 7.144 -10.185 -9.048 1.00 90.06 87 SER A CA 1
ATOM 636 C C . SER A 1 87 ? 7.471 -11.671 -8.899 1.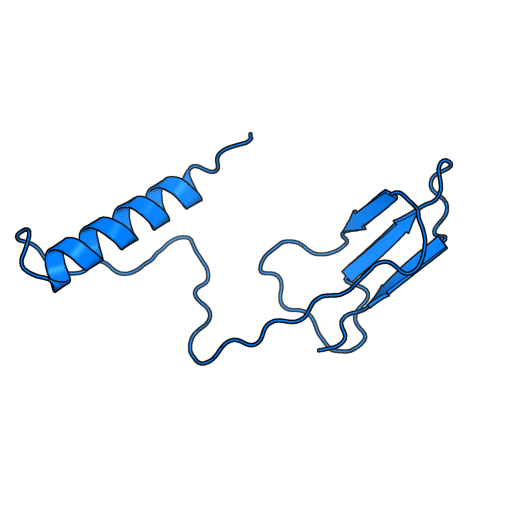00 90.06 87 SER A C 1
ATOM 638 O O . SER A 1 87 ? 7.201 -12.481 -9.792 1.00 90.06 87 SER A O 1
ATOM 640 N N . SER A 1 88 ? 8.026 -12.041 -7.747 1.00 81.44 88 SER A N 1
ATOM 641 C CA . SER A 1 88 ? 8.301 -13.430 -7.364 1.00 81.44 88 SER A CA 1
ATOM 642 C C . SER A 1 88 ? 7.080 -14.158 -6.780 1.00 81.44 88 SER A C 1
ATOM 644 O O . SER A 1 88 ? 7.102 -15.392 -6.700 1.00 81.44 88 SER A O 1
ATOM 646 N N . MET A 1 89 ? 6.018 -13.416 -6.436 1.00 67.94 89 MET A N 1
ATOM 647 C CA . MET A 1 89 ? 4.707 -13.908 -5.985 1.00 67.94 89 MET A CA 1
ATOM 648 C C . MET A 1 89 ? 3.627 -13.700 -7.024 1.00 67.94 89 MET A C 1
ATOM 650 O O . MET A 1 89 ? 3.653 -12.626 -7.669 1.00 67.94 89 MET A O 1
#

Radius of gyration: 19.05 Å; chains: 1; bounding box: 40×30×50 Å

Sequence (89 aa):
RAISQNAVEVGLRGVLNVMKALGMINGEIEPQEGVHVIEGKLSRTEINANKGGIVSTLVNVGDPVKKGQVIGKILNGWGDPVEDIVSSM

Secondary structure (DSSP, 8-state):
--S-HHHHHHHHHHHHHHHHHTTSS-SPPPPP-SS----S---------SS-SEEEESS-TT----TT-EEEEEE-TTS-EEEEEE---